Protein AF-A0A260WF58-F1 (afdb_monomer_lite)

Sequence (87 aa):
MRMTKRRCPHCNSAVDATTLVGEGTSAPDADDVNVCLYCAKVSVFTAYGLRLATDIEAAEFEEDPDVQLAVRTVETLILKNGLNDGL

Structure (mmCIF, N/CA/C/O backbone):
data_AF-A0A260WF58-F1
#
_entry.id   AF-A0A260WF58-F1
#
loop_
_atom_site.group_PDB
_atom_site.id
_atom_site.type_symbol
_atom_site.label_atom_id
_atom_site.label_alt_id
_atom_site.label_comp_id
_atom_site.label_asym_id
_atom_site.label_entity_id
_atom_site.label_seq_id
_atom_site.pdbx_PDB_ins_code
_atom_site.Cartn_x
_atom_site.Cartn_y
_atom_site.Cartn_z
_atom_site.occupancy
_atom_site.B_iso_or_equiv
_atom_site.auth_seq_id
_atom_site.auth_comp_id
_atom_site.auth_asym_id
_atom_site.auth_atom_id
_atom_site.pdbx_PDB_model_num
ATOM 1 N N . MET A 1 1 ? -15.872 -10.450 -16.788 1.00 37.69 1 MET A N 1
ATOM 2 C CA . MET A 1 1 ? -14.777 -11.230 -16.169 1.00 37.69 1 MET A CA 1
ATOM 3 C C . MET A 1 1 ? -14.961 -11.129 -14.656 1.00 37.69 1 MET A C 1
ATOM 5 O O . MET A 1 1 ? -14.993 -10.014 -14.156 1.00 37.69 1 MET A O 1
ATOM 9 N N . ARG A 1 2 ? -15.237 -12.228 -13.934 1.00 37.56 2 ARG A N 1
ATOM 10 C CA . ARG A 1 2 ? -15.378 -12.179 -12.463 1.00 37.56 2 ARG A CA 1
ATOM 11 C C . ARG A 1 2 ? -13.992 -11.883 -11.888 1.00 37.56 2 ARG A C 1
ATOM 13 O O . ARG A 1 2 ? -13.142 -12.764 -11.946 1.00 37.56 2 ARG A O 1
ATOM 20 N N . MET A 1 3 ? -13.753 -10.663 -11.403 1.00 46.53 3 MET A N 1
ATOM 21 C CA . MET A 1 3 ? -12.507 -10.340 -10.707 1.00 46.53 3 MET A CA 1
ATOM 22 C C . MET A 1 3 ? -12.379 -11.284 -9.510 1.00 46.53 3 MET A C 1
ATOM 24 O O . MET A 1 3 ? -13.208 -11.274 -8.599 1.00 46.53 3 MET A O 1
ATOM 28 N N . THR A 1 4 ? -11.376 -12.156 -9.547 1.00 52.16 4 THR A N 1
ATOM 29 C CA . THR A 1 4 ? -10.924 -12.912 -8.382 1.00 52.16 4 THR A CA 1
ATOM 30 C C . THR A 1 4 ? -10.655 -11.905 -7.271 1.00 52.16 4 THR A C 1
ATOM 32 O O . THR A 1 4 ? -9.909 -10.954 -7.489 1.00 52.16 4 THR A O 1
ATOM 35 N N . LYS A 1 5 ? -11.323 -12.060 -6.119 1.00 59.84 5 LYS A N 1
ATOM 36 C CA . LYS A 1 5 ? -11.230 -11.120 -4.992 1.00 59.84 5 LYS A CA 1
ATOM 37 C C . LYS A 1 5 ? -9.756 -10.825 -4.701 1.00 59.84 5 LYS A C 1
ATOM 39 O O . LYS A 1 5 ? -9.043 -11.723 -4.252 1.00 59.84 5 LYS A O 1
ATOM 44 N N . ARG A 1 6 ? -9.307 -9.594 -4.965 1.00 79.31 6 ARG A N 1
ATOM 45 C CA . ARG A 1 6 ? -7.960 -9.146 -4.604 1.00 79.31 6 ARG A CA 1
ATOM 46 C C . ARG A 1 6 ? -7.931 -9.107 -3.078 1.00 79.31 6 ARG A C 1
ATOM 48 O O . ARG A 1 6 ? -8.780 -8.467 -2.471 1.00 79.31 6 ARG A O 1
ATOM 55 N N . ARG A 1 7 ? -7.056 -9.878 -2.435 1.00 89.69 7 ARG A N 1
ATOM 56 C CA . ARG A 1 7 ? -6.947 -9.899 -0.968 1.00 89.69 7 ARG A CA 1
ATOM 57 C C . ARG A 1 7 ? -5.711 -9.134 -0.544 1.00 89.69 7 ARG A C 1
ATOM 59 O O . ARG A 1 7 ? -4.679 -9.228 -1.202 1.00 89.69 7 ARG A O 1
ATOM 66 N N . CYS A 1 8 ? -5.821 -8.394 0.554 1.00 92.56 8 CYS A N 1
ATOM 67 C CA . CYS A 1 8 ? -4.671 -7.734 1.147 1.00 92.56 8 CYS A CA 1
ATOM 68 C C . CYS A 1 8 ? -3.662 -8.807 1.593 1.00 92.56 8 CYS A C 1
ATOM 70 O O . CYS A 1 8 ? -4.034 -9.673 2.389 1.00 92.56 8 CYS A O 1
ATOM 72 N N . PRO A 1 9 ? -2.397 -8.752 1.146 1.00 94.25 9 PRO A N 1
ATOM 73 C CA . PRO A 1 9 ? -1.394 -9.749 1.519 1.00 94.25 9 PRO A CA 1
ATOM 74 C C . PRO A 1 9 ? -0.997 -9.676 3.001 1.00 94.25 9 PRO A C 1
ATOM 76 O O . PRO A 1 9 ? -0.387 -10.606 3.514 1.00 94.25 9 PRO A O 1
ATOM 79 N N . HIS A 1 10 ? -1.362 -8.599 3.705 1.00 94.75 10 HIS A N 1
ATOM 80 C CA . HIS A 1 10 ? -1.014 -8.409 5.112 1.00 94.75 10 HIS A CA 1
ATOM 81 C C . HIS A 1 10 ? -2.061 -8.920 6.100 1.00 94.75 10 HIS A C 1
ATOM 83 O O . HIS A 1 10 ? -1.704 -9.506 7.116 1.00 94.75 10 HIS A O 1
ATOM 89 N N . CYS A 1 11 ? -3.346 -8.657 5.845 1.00 93.44 11 CYS A N 1
ATOM 90 C CA . CYS A 1 11 ? -4.436 -9.005 6.768 1.00 93.44 11 CYS A CA 1
ATOM 91 C C . CYS A 1 11 ? -5.470 -9.959 6.159 1.00 93.44 11 CYS A C 1
ATOM 93 O O . CYS A 1 11 ? -6.457 -10.296 6.807 1.00 93.44 11 CYS A O 1
ATOM 95 N N . ASN A 1 12 ? -5.274 -10.372 4.902 1.00 91.69 12 ASN A N 1
ATOM 96 C CA . ASN A 1 12 ? -6.146 -11.272 4.148 1.00 91.69 12 ASN A CA 1
ATOM 97 C C . ASN A 1 12 ? -7.586 -10.762 3.917 1.00 91.69 12 ASN A C 1
ATOM 99 O O . ASN A 1 12 ? -8.418 -11.484 3.356 1.00 91.69 12 ASN A O 1
ATOM 103 N N . SER A 1 13 ? -7.894 -9.519 4.299 1.00 89.12 13 SER A N 1
ATOM 104 C CA . SER A 1 13 ? -9.187 -8.886 4.021 1.00 89.12 13 SER A CA 1
ATOM 105 C C . SER A 1 13 ? -9.404 -8.746 2.516 1.00 89.12 13 SER A C 1
ATOM 107 O O . SER A 1 13 ? -8.452 -8.564 1.751 1.00 89.12 13 SER A O 1
ATOM 109 N N . ALA A 1 14 ? -10.656 -8.875 2.077 1.00 86.31 14 ALA A N 1
ATOM 110 C CA . ALA A 1 14 ? -11.003 -8.650 0.681 1.00 86.31 14 ALA A CA 1
ATOM 111 C C . ALA A 1 14 ? -10.871 -7.156 0.368 1.00 86.31 14 ALA A C 1
ATOM 113 O O . ALA A 1 14 ? -11.442 -6.332 1.067 1.00 86.31 14 ALA A O 1
ATOM 114 N N . VAL A 1 15 ? -10.114 -6.833 -0.674 1.00 82.38 15 VAL A N 1
ATOM 115 C CA . VAL A 1 15 ? -10.050 -5.504 -1.280 1.00 82.38 15 VAL A CA 1
ATOM 116 C C . VAL A 1 15 ? -11.003 -5.558 -2.468 1.00 82.38 15 VAL A C 1
ATOM 118 O O . VAL A 1 15 ? -10.643 -5.948 -3.580 1.00 82.38 15 VAL A O 1
ATOM 121 N N . ASP A 1 16 ? -12.274 -5.338 -2.162 1.00 66.56 16 ASP A N 1
ATOM 122 C CA . ASP A 1 16 ? -13.415 -5.445 -3.071 1.00 66.56 16 ASP A CA 1
ATOM 123 C C . ASP A 1 16 ? -13.659 -4.166 -3.879 1.00 66.56 16 ASP A C 1
ATOM 125 O O . ASP A 1 16 ? -14.213 -4.240 -4.977 1.00 66.56 16 ASP A O 1
ATOM 129 N N . ALA A 1 17 ? -13.171 -3.030 -3.384 1.00 64.81 17 ALA A N 1
ATOM 130 C CA . ALA A 1 17 ? -13.098 -1.776 -4.112 1.00 64.81 17 ALA A CA 1
ATOM 131 C C . ALA A 1 17 ? -11.778 -1.048 -3.826 1.00 64.81 17 ALA A C 1
ATOM 133 O O . ALA A 1 17 ? -11.245 -1.086 -2.716 1.00 64.81 17 ALA A O 1
ATOM 134 N N . THR A 1 18 ? -11.274 -0.356 -4.842 1.00 67.94 18 THR A N 1
ATOM 135 C CA . THR A 1 18 ? -10.146 0.570 -4.737 1.00 67.94 18 THR A CA 1
ATOM 136 C C . THR A 1 18 ? -10.583 1.868 -5.391 1.00 67.94 18 THR A C 1
ATOM 138 O O . THR A 1 18 ? -11.119 1.841 -6.497 1.00 67.94 18 THR A O 1
ATOM 141 N N . THR A 1 19 ? -10.385 2.987 -4.701 1.00 65.69 19 THR A N 1
ATOM 142 C CA . THR A 1 19 ? -10.569 4.322 -5.273 1.00 65.69 19 THR A CA 1
ATOM 143 C C . THR A 1 19 ? -9.209 4.991 -5.376 1.00 65.69 19 THR A C 1
ATOM 145 O O . THR A 1 19 ? -8.401 4.873 -4.455 1.00 65.69 19 THR A O 1
ATOM 148 N N . LEU A 1 20 ? -8.960 5.679 -6.488 1.00 65.19 20 LEU A N 1
ATOM 149 C CA . LEU A 1 20 ? -7.807 6.564 -6.619 1.00 65.19 20 LEU A CA 1
ATOM 150 C C . LEU A 1 20 ? -7.955 7.737 -5.643 1.00 65.19 20 LEU A C 1
ATOM 152 O O . LEU A 1 20 ? -9.070 8.190 -5.361 1.00 65.19 20 LEU A O 1
ATOM 156 N N . VAL A 1 21 ? -6.828 8.232 -5.136 1.00 61.62 21 VAL A N 1
ATOM 157 C CA . VAL A 1 21 ? -6.769 9.512 -4.426 1.00 61.62 21 VAL A CA 1
ATOM 158 C C . VAL A 1 21 ? -6.673 10.607 -5.495 1.00 61.62 21 VAL A C 1
ATOM 160 O O . VAL A 1 21 ? -5.636 10.746 -6.131 1.00 61.62 21 VAL A O 1
ATOM 163 N N . GLY A 1 22 ? -7.766 11.339 -5.749 1.00 62.16 22 GLY A N 1
ATOM 164 C CA . GLY A 1 22 ? -7.846 12.379 -6.792 1.00 62.16 22 GLY A CA 1
ATOM 165 C C . GLY A 1 22 ? -9.011 12.186 -7.776 1.00 62.16 22 GLY A C 1
ATOM 166 O O . GLY A 1 22 ? -10.010 11.548 -7.445 1.00 62.16 22 GLY A O 1
ATOM 167 N N . GLU A 1 23 ? -8.902 12.749 -8.987 1.00 48.78 23 GLU A N 1
ATOM 168 C CA . GLU A 1 23 ? -9.885 12.578 -10.072 1.00 48.78 23 GLU A CA 1
ATOM 169 C C . GLU A 1 23 ? -9.493 11.410 -10.991 1.00 48.78 23 GLU A C 1
ATOM 171 O O . GLU A 1 23 ? -8.576 11.520 -11.801 1.00 48.78 23 GLU A O 1
ATOM 176 N N . GLY A 1 24 ? -10.210 10.288 -10.909 1.00 54.75 24 GLY A N 1
ATOM 177 C CA . GLY A 1 24 ? -10.028 9.179 -11.845 1.00 54.75 24 GLY A CA 1
ATOM 178 C C . GLY A 1 24 ? -11.104 8.107 -11.709 1.00 54.75 24 GLY A C 1
ATOM 179 O O . GLY A 1 24 ? -11.383 7.630 -10.614 1.00 54.75 24 GLY A O 1
ATOM 180 N N . THR A 1 25 ? -11.715 7.724 -12.833 1.00 56.19 25 THR A N 1
ATOM 181 C CA . THR A 1 25 ? -12.651 6.582 -12.943 1.00 56.19 25 THR A CA 1
ATOM 182 C C . THR A 1 25 ? -11.964 5.313 -13.465 1.00 56.19 25 THR A C 1
ATOM 184 O O . THR A 1 25 ? -12.628 4.318 -13.758 1.00 56.19 25 THR A O 1
ATOM 187 N N . SER A 1 26 ? -10.637 5.341 -13.608 1.00 64.81 26 SER A N 1
ATOM 188 C CA . SER A 1 26 ? -9.83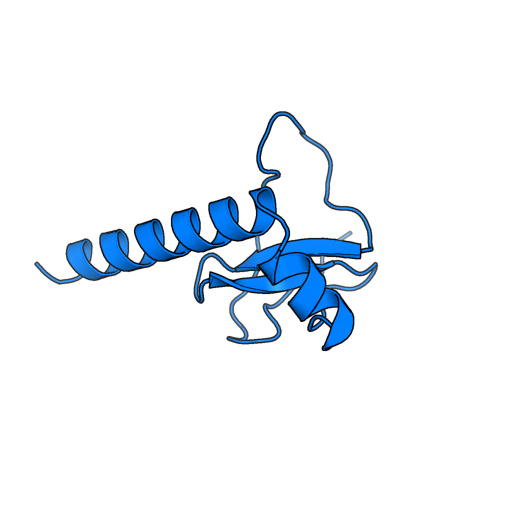2 4.230 -14.107 1.00 64.81 26 SER A CA 1
ATOM 189 C C . SER A 1 26 ? -9.591 3.177 -13.027 1.00 64.81 26 SER A C 1
ATOM 191 O O . SER A 1 26 ? -9.430 3.477 -11.845 1.00 64.81 26 SER A O 1
ATOM 193 N N . ALA A 1 27 ? -9.574 1.913 -13.453 1.00 71.94 27 ALA A N 1
ATOM 194 C CA . ALA A 1 27 ? -9.053 0.832 -12.630 1.00 71.94 27 ALA A CA 1
ATOM 195 C C . ALA A 1 27 ? -7.549 1.057 -12.380 1.00 71.94 27 ALA A C 1
ATOM 197 O O . ALA A 1 27 ? -6.895 1.617 -13.258 1.00 71.94 27 ALA A O 1
ATOM 198 N N . PRO A 1 28 ? -7.009 0.611 -11.232 1.00 78.88 28 PRO A N 1
ATOM 199 C CA . PRO A 1 28 ? -5.580 0.704 -10.971 1.00 78.88 28 PRO A CA 1
ATOM 200 C C . PRO A 1 28 ? -4.794 -0.185 -11.938 1.00 78.88 28 PRO A C 1
ATOM 202 O O . PRO A 1 28 ? -5.213 -1.320 -12.231 1.00 78.88 28 PRO A O 1
ATOM 205 N N . ASP A 1 29 ? -3.662 0.335 -12.388 1.00 84.31 29 ASP A N 1
ATOM 206 C CA . ASP A 1 29 ? -2.700 -0.341 -13.244 1.00 84.31 29 ASP A CA 1
ATOM 207 C C . ASP A 1 29 ? -1.801 -1.287 -12.431 1.00 84.31 29 ASP A C 1
ATOM 209 O O . ASP A 1 29 ? -1.834 -1.345 -11.198 1.00 84.31 29 ASP A O 1
ATOM 213 N N . ALA A 1 30 ? -1.025 -2.118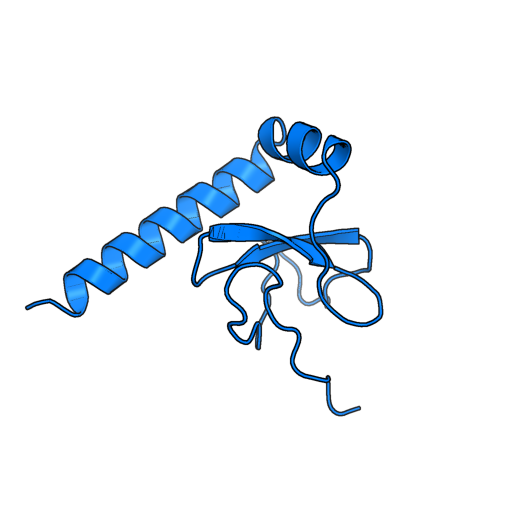 -13.131 1.00 85.50 30 ALA A N 1
ATOM 214 C CA . ALA A 1 30 ? 0.034 -2.870 -12.470 1.00 85.50 30 ALA A CA 1
ATOM 215 C C . ALA A 1 30 ? 1.085 -1.894 -11.921 1.00 85.50 30 ALA A C 1
ATOM 217 O O . ALA A 1 30 ? 1.376 -0.886 -12.553 1.00 85.50 30 ALA A O 1
ATOM 218 N N . ASP A 1 31 ? 1.638 -2.229 -10.760 1.00 88.38 31 ASP A N 1
ATOM 219 C CA . ASP A 1 31 ? 2.605 -1.436 -9.999 1.00 88.38 31 ASP A CA 1
ATOM 220 C C . ASP A 1 31 ? 2.053 -0.174 -9.306 1.00 88.38 31 ASP A C 1
ATOM 222 O O . ASP A 1 31 ? 2.776 0.465 -8.545 1.00 88.38 31 ASP A O 1
ATOM 226 N N . ASP A 1 32 ? 0.748 0.102 -9.418 1.00 88.94 32 ASP A N 1
ATOM 227 C CA . ASP A 1 32 ? 0.082 1.106 -8.581 1.00 88.94 32 ASP A CA 1
ATOM 228 C C . ASP A 1 32 ? 0.109 0.729 -7.090 1.00 88.94 32 ASP A C 1
ATOM 230 O O . ASP A 1 32 ? 0.023 -0.443 -6.698 1.00 88.94 32 ASP A O 1
ATOM 234 N N . VAL A 1 33 ? 0.137 1.747 -6.230 1.00 91.50 33 VAL A N 1
ATOM 235 C CA . VAL A 1 33 ? 0.159 1.587 -4.773 1.00 91.50 33 VAL A CA 1
ATOM 236 C C . VAL A 1 33 ? -1.259 1.455 -4.207 1.00 91.50 33 VAL A C 1
ATOM 238 O O . VAL A 1 33 ? -2.168 2.220 -4.524 1.00 91.50 33 VAL A O 1
ATOM 241 N N . ASN A 1 34 ? -1.454 0.490 -3.309 1.00 91.88 34 ASN A N 1
ATOM 242 C CA . ASN A 1 34 ? -2.697 0.257 -2.579 1.00 91.88 34 ASN A CA 1
ATOM 243 C C . ASN A 1 34 ? -2.483 0.362 -1.067 1.00 91.88 34 ASN A C 1
ATOM 245 O O . ASN A 1 34 ? -1.715 -0.413 -0.490 1.00 91.88 34 ASN A O 1
ATOM 249 N N . VAL A 1 35 ? -3.265 1.220 -0.410 1.00 92.56 35 VAL A N 1
ATOM 250 C CA . VAL A 1 35 ? -3.352 1.307 1.055 1.00 92.56 35 VAL A CA 1
ATOM 251 C C . VAL A 1 35 ? -4.603 0.572 1.534 1.00 92.56 35 VAL A C 1
ATOM 253 O O . VAL A 1 35 ? -5.728 0.907 1.167 1.00 92.56 35 VAL A O 1
ATOM 256 N N . CYS A 1 36 ? -4.431 -0.461 2.360 1.00 91.62 36 CYS A N 1
ATOM 257 C CA . CYS A 1 36 ? -5.556 -1.285 2.795 1.00 91.62 36 CYS A CA 1
ATOM 258 C C . CYS A 1 36 ? -6.427 -0.580 3.848 1.00 91.62 36 CYS A C 1
ATOM 260 O O . CYS A 1 36 ? -5.974 -0.379 4.971 1.00 91.62 36 CYS A O 1
ATOM 262 N N . LEU A 1 3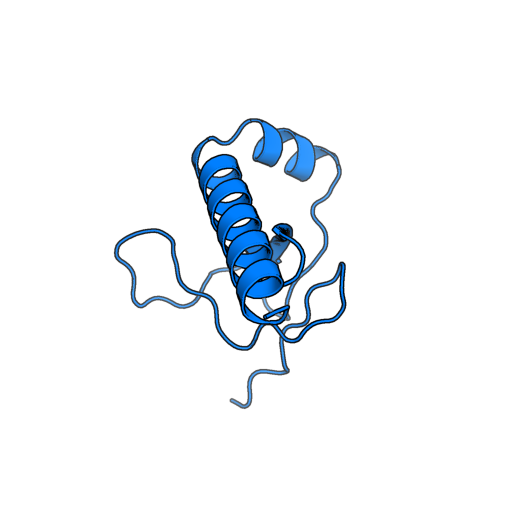7 ? -7.714 -0.355 3.551 1.00 88.94 37 LEU A N 1
ATOM 263 C CA . LEU A 1 37 ? -8.687 0.260 4.475 1.00 88.94 37 LEU A CA 1
ATOM 264 C C . LEU A 1 37 ? -8.868 -0.460 5.825 1.00 88.94 37 LEU A C 1
ATOM 266 O O . LEU A 1 37 ? -9.399 0.129 6.759 1.00 88.94 37 LEU A O 1
ATOM 270 N N . TYR A 1 38 ? -8.444 -1.721 5.937 1.00 89.69 38 TYR A N 1
ATOM 271 C CA . TYR A 1 38 ? -8.629 -2.534 7.144 1.00 89.69 38 TYR A CA 1
ATOM 272 C C . TYR A 1 38 ? -7.400 -2.598 8.050 1.00 89.69 38 TYR A C 1
ATOM 274 O O . TYR A 1 38 ? -7.539 -2.858 9.240 1.00 89.69 38 TYR A O 1
ATOM 282 N N . CYS A 1 39 ? -6.192 -2.435 7.502 1.00 92.81 39 CYS A N 1
ATOM 283 C CA . CYS A 1 39 ? -4.956 -2.542 8.287 1.00 92.81 39 CYS A CA 1
ATOM 284 C C . CYS A 1 39 ? -3.948 -1.421 8.029 1.00 92.81 39 CYS A C 1
ATOM 286 O O . CYS A 1 39 ? -2.840 -1.496 8.548 1.00 92.81 39 CYS A O 1
ATOM 288 N N . ALA A 1 40 ? -4.304 -0.435 7.201 1.00 92.88 40 ALA A N 1
ATOM 289 C CA . ALA A 1 40 ? -3.476 0.688 6.759 1.00 92.88 40 ALA A CA 1
ATOM 290 C C . ALA A 1 40 ? -2.153 0.323 6.058 1.00 92.88 40 ALA A C 1
ATOM 292 O O . ALA A 1 40 ? -1.434 1.206 5.605 1.00 92.88 40 ALA A O 1
ATOM 293 N N . LYS A 1 41 ? -1.829 -0.966 5.906 1.00 94.69 41 LYS A N 1
ATOM 294 C CA . LYS A 1 41 ? -0.581 -1.391 5.271 1.0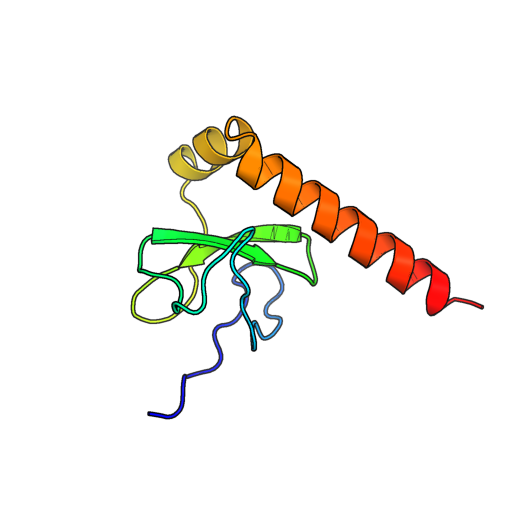0 94.69 41 LYS A CA 1
ATOM 295 C C . LYS A 1 41 ? -0.617 -1.227 3.756 1.00 94.69 41 LYS A C 1
ATOM 297 O O . LYS A 1 41 ? -1.650 -1.437 3.110 1.00 94.69 41 LYS A O 1
ATOM 302 N N . VAL A 1 42 ? 0.558 -0.915 3.220 1.00 94.94 42 VAL A N 1
ATOM 303 C CA . VAL A 1 42 ? 0.808 -0.680 1.800 1.00 94.94 42 VAL A CA 1
ATOM 304 C C . VAL A 1 42 ? 1.059 -2.000 1.066 1.00 94.94 42 VAL A C 1
ATOM 306 O O . VAL A 1 42 ? 1.673 -2.934 1.587 1.00 94.94 42 VAL A O 1
ATOM 309 N N . SER A 1 43 ? 0.541 -2.096 -0.150 1.00 94.88 43 SER A N 1
ATOM 310 C CA . SER A 1 43 ? 0.694 -3.224 -1.073 1.00 94.88 43 SER A CA 1
ATOM 311 C C . SER A 1 43 ? 0.731 -2.695 -2.501 1.00 94.88 43 SER A C 1
ATOM 313 O O . SER A 1 43 ? 0.320 -1.564 -2.734 1.00 94.88 43 SER A O 1
ATOM 315 N N . VAL A 1 44 ? 1.188 -3.508 -3.448 1.00 93.75 44 VAL A N 1
ATOM 316 C CA . VAL A 1 44 ? 1.351 -3.090 -4.846 1.00 93.75 44 VAL A CA 1
ATOM 317 C C . VAL A 1 44 ? 0.416 -3.893 -5.746 1.00 93.75 44 VAL A C 1
ATOM 319 O O . VAL A 1 44 ? 0.267 -5.111 -5.566 1.00 93.75 44 VAL A O 1
ATOM 322 N N . PHE A 1 45 ? -0.238 -3.226 -6.695 1.00 90.81 45 PHE A N 1
ATOM 323 C CA . PHE A 1 45 ? -1.076 -3.867 -7.698 1.00 90.81 45 PHE A CA 1
ATOM 324 C C . PHE A 1 45 ? -0.248 -4.679 -8.688 1.00 90.81 45 PHE A C 1
ATOM 326 O O . PHE A 1 45 ? 0.874 -4.361 -9.053 1.00 90.81 45 PHE A O 1
ATOM 333 N N . THR A 1 46 ? -0.836 -5.773 -9.146 1.00 88.56 46 THR A N 1
ATOM 334 C CA . THR A 1 46 ? -0.305 -6.620 -10.213 1.00 88.56 46 THR A CA 1
ATOM 335 C C . THR A 1 46 ? -1.450 -6.970 -11.153 1.00 88.56 46 THR A C 1
ATOM 337 O O . THR A 1 46 ? -2.625 -6.837 -10.794 1.00 88.56 46 THR A O 1
ATOM 340 N N . ALA A 1 47 ? -1.133 -7.542 -12.316 1.00 83.00 47 ALA A N 1
ATOM 341 C CA . ALA A 1 47 ? -2.145 -8.056 -13.241 1.00 83.00 47 ALA A CA 1
ATOM 342 C C . ALA A 1 47 ? -3.120 -9.066 -12.591 1.00 83.00 47 ALA A C 1
ATOM 344 O O . ALA A 1 47 ? -4.254 -9.218 -13.047 1.00 83.00 47 ALA A O 1
ATOM 345 N N . TYR A 1 48 ? -2.704 -9.742 -11.512 1.00 80.94 48 TYR A N 1
ATOM 346 C CA . TYR A 1 48 ? -3.447 -10.848 -10.899 1.00 80.94 48 TYR A CA 1
ATOM 347 C C . TYR A 1 48 ? -3.986 -10.554 -9.492 1.00 80.94 48 TYR A C 1
ATOM 349 O O . TYR A 1 48 ? -4.766 -11.344 -8.959 1.00 80.94 48 TYR A O 1
ATOM 357 N N . GLY A 1 49 ? -3.610 -9.434 -8.871 1.00 87.56 49 GLY A N 1
ATOM 358 C CA . GLY A 1 49 ? -3.985 -9.139 -7.489 1.00 87.56 49 GLY A CA 1
ATOM 359 C C . GLY A 1 49 ? -3.063 -8.135 -6.815 1.00 87.56 49 GLY A C 1
ATOM 360 O O . GLY A 1 49 ? -2.588 -7.206 -7.458 1.00 87.56 49 GLY A O 1
ATOM 361 N N . LEU A 1 50 ? -2.825 -8.333 -5.521 1.00 91.50 50 LEU A N 1
ATOM 362 C CA . LEU A 1 50 ? -1.940 -7.502 -4.708 1.00 91.50 50 LEU A CA 1
ATOM 363 C C . LEU A 1 50 ? -0.736 -8.318 -4.243 1.00 91.50 50 LEU A C 1
ATOM 365 O O . LEU A 1 50 ? -0.888 -9.481 -3.860 1.00 91.50 50 LEU A O 1
ATOM 369 N N . ARG A 1 51 ? 0.436 -7.688 -4.226 1.00 94.31 51 ARG A N 1
ATOM 370 C CA . ARG A 1 51 ? 1.661 -8.237 -3.636 1.00 94.31 51 ARG A CA 1
ATOM 371 C C . ARG A 1 51 ? 2.169 -7.350 -2.505 1.00 94.31 51 ARG A C 1
ATOM 373 O O . ARG A 1 51 ? 1.763 -6.195 -2.372 1.00 94.31 51 ARG A O 1
ATOM 380 N N . LEU A 1 52 ? 3.055 -7.909 -1.687 1.00 95.69 52 LEU A N 1
ATOM 381 C CA . LEU A 1 52 ? 3.864 -7.110 -0.774 1.00 95.69 52 LEU A CA 1
ATOM 382 C C . LEU A 1 52 ? 4.811 -6.220 -1.589 1.00 95.69 52 LEU A C 1
ATOM 384 O O . LEU A 1 52 ? 5.291 -6.630 -2.652 1.00 95.69 52 LEU A O 1
ATOM 388 N N . ALA A 1 53 ? 5.054 -5.015 -1.080 1.00 94.50 53 ALA A N 1
ATOM 389 C CA . ALA A 1 53 ? 6.178 -4.211 -1.527 1.00 94.50 53 ALA A CA 1
ATOM 390 C C . ALA A 1 53 ? 7.484 -4.952 -1.196 1.00 94.50 53 ALA A C 1
ATOM 392 O O . ALA A 1 53 ? 7.562 -5.673 -0.197 1.00 94.50 53 ALA A O 1
ATOM 393 N N . THR A 1 54 ? 8.486 -4.801 -2.049 1.00 96.38 54 THR A N 1
ATOM 394 C CA . THR A 1 54 ? 9.875 -5.138 -1.725 1.00 96.38 54 THR A CA 1
ATOM 395 C C . THR A 1 54 ? 10.425 -4.145 -0.701 1.00 96.38 54 THR A C 1
ATOM 397 O O . THR A 1 54 ? 9.857 -3.073 -0.513 1.00 96.38 54 THR A O 1
ATOM 400 N N . ASP A 1 55 ? 11.548 -4.471 -0.060 1.00 95.62 55 ASP A N 1
ATOM 401 C CA . ASP A 1 55 ? 12.163 -3.577 0.932 1.00 95.62 55 ASP A CA 1
ATOM 402 C C . ASP A 1 55 ? 12.563 -2.217 0.329 1.00 95.62 55 ASP A C 1
ATOM 404 O O . ASP A 1 55 ? 12.481 -1.196 1.003 1.00 95.62 55 ASP A O 1
ATOM 408 N N . ILE A 1 56 ? 12.958 -2.198 -0.951 1.00 96.56 56 ILE A N 1
ATOM 409 C CA . ILE A 1 56 ? 13.318 -0.968 -1.672 1.00 96.56 56 ILE A CA 1
ATOM 410 C C . ILE A 1 56 ? 12.070 -0.115 -1.918 1.00 96.56 56 ILE A C 1
ATOM 412 O O . ILE A 1 56 ? 12.046 1.048 -1.536 1.00 96.56 56 ILE A O 1
ATOM 416 N N . GLU A 1 57 ? 11.014 -0.706 -2.482 1.00 96.12 57 GLU A N 1
ATOM 417 C CA . GLU A 1 57 ? 9.740 -0.007 -2.712 1.00 96.12 57 GLU A CA 1
AT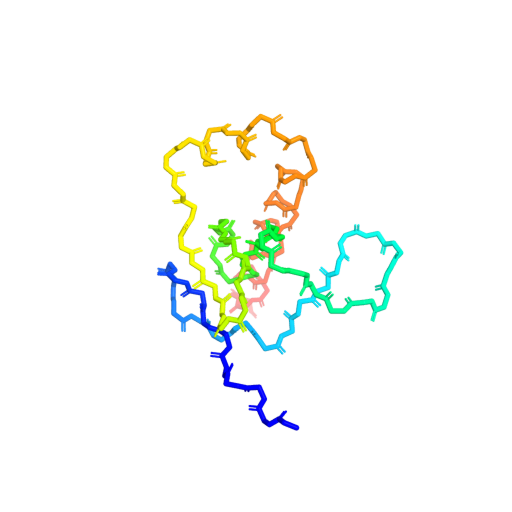OM 418 C C . GLU A 1 57 ? 9.137 0.504 -1.397 1.00 96.12 57 GLU A C 1
ATOM 420 O O . GLU A 1 57 ? 8.603 1.604 -1.341 1.00 96.12 57 GLU A O 1
ATOM 425 N N . ALA A 1 58 ? 9.233 -0.276 -0.315 1.00 93.44 58 ALA A N 1
ATOM 426 C CA . ALA A 1 58 ? 8.746 0.143 0.994 1.00 93.44 58 ALA A CA 1
ATOM 427 C C . ALA A 1 58 ? 9.460 1.410 1.488 1.00 93.44 58 ALA A C 1
ATOM 429 O O . ALA A 1 58 ? 8.788 2.318 1.968 1.00 93.44 58 ALA A O 1
ATOM 430 N N . ALA A 1 59 ? 10.784 1.494 1.320 1.00 95.44 59 ALA A N 1
ATOM 431 C CA . ALA A 1 59 ? 11.544 2.696 1.654 1.00 95.44 59 ALA A CA 1
ATOM 432 C C . ALA A 1 59 ? 11.131 3.897 0.784 1.00 95.44 59 ALA A C 1
ATOM 434 O O . ALA A 1 59 ? 10.933 4.991 1.303 1.00 95.44 59 ALA A O 1
ATOM 435 N N . GLU A 1 60 ? 10.917 3.693 -0.519 1.00 96.00 60 GLU A N 1
ATOM 436 C CA . GLU A 1 60 ? 10.432 4.748 -1.422 1.00 96.00 60 GLU A CA 1
ATOM 437 C C . GLU A 1 60 ? 9.037 5.255 -1.010 1.00 96.00 60 GLU A C 1
ATOM 439 O O . GLU A 1 60 ? 8.792 6.459 -0.958 1.00 96.00 60 GLU A O 1
ATOM 444 N N . PHE A 1 61 ? 8.128 4.353 -0.635 1.00 94.31 61 PHE A N 1
ATOM 445 C CA . PHE A 1 61 ? 6.778 4.694 -0.172 1.00 94.31 61 PHE A CA 1
ATOM 446 C C . PHE A 1 61 ? 6.751 5.385 1.199 1.00 94.31 61 PHE A C 1
ATOM 448 O O . PHE A 1 61 ? 5.795 6.099 1.520 1.00 94.31 61 PHE A O 1
ATOM 455 N N . GLU A 1 62 ? 7.766 5.165 2.033 1.0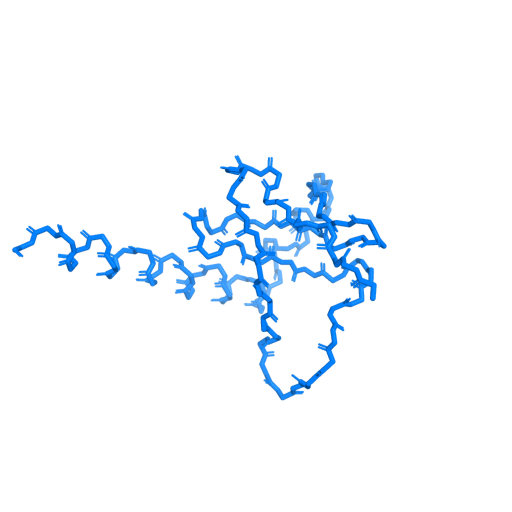0 93.75 62 GLU A N 1
ATOM 456 C CA . GLU A 1 62 ? 7.944 5.899 3.289 1.00 93.75 62 GLU A CA 1
ATOM 457 C C . GLU A 1 62 ? 8.311 7.368 3.048 1.00 93.75 62 GLU A C 1
ATOM 459 O O . GLU A 1 62 ? 7.912 8.239 3.827 1.00 93.75 62 GLU A O 1
ATOM 464 N N . GLU A 1 63 ? 9.011 7.647 1.949 1.00 95.06 63 GLU A N 1
ATOM 465 C CA . GLU A 1 63 ? 9.420 8.992 1.541 1.00 95.06 63 GLU A CA 1
ATOM 466 C C . GLU A 1 63 ? 8.373 9.702 0.661 1.00 95.06 63 GLU A C 1
ATOM 468 O O . GLU A 1 63 ? 8.367 10.934 0.592 1.00 95.06 63 GLU A O 1
ATOM 473 N N . ASP A 1 64 ? 7.461 8.955 0.029 1.00 95.25 64 ASP A N 1
ATOM 474 C CA . ASP A 1 64 ? 6.399 9.504 -0.819 1.00 95.25 64 ASP A CA 1
ATOM 475 C C . ASP A 1 64 ? 5.284 10.186 0.014 1.00 95.25 64 ASP A C 1
ATOM 477 O O . ASP A 1 64 ? 4.546 9.520 0.756 1.00 95.25 64 ASP A O 1
ATOM 481 N N . PRO A 1 65 ? 5.097 11.517 -0.111 1.00 93.44 65 PRO A N 1
ATOM 482 C CA . PRO A 1 65 ? 4.130 12.256 0.695 1.00 93.44 65 PRO A CA 1
ATOM 483 C C . PRO A 1 65 ? 2.672 11.856 0.428 1.00 93.44 65 PRO A C 1
ATOM 485 O O . PRO A 1 65 ? 1.855 11.924 1.354 1.00 93.44 65 PRO A O 1
ATOM 488 N N . ASP A 1 66 ? 2.333 11.425 -0.786 1.00 91.12 66 ASP A N 1
ATOM 489 C CA . ASP A 1 66 ? 0.967 11.048 -1.149 1.00 91.12 66 ASP A CA 1
ATOM 490 C C . ASP A 1 66 ? 0.617 9.675 -0.568 1.00 91.12 66 ASP A C 1
ATOM 492 O O . ASP A 1 66 ? -0.476 9.487 -0.014 1.00 91.12 66 ASP A O 1
ATOM 496 N N . VAL A 1 67 ? 1.570 8.736 -0.585 1.00 92.19 67 VAL A N 1
ATOM 497 C CA . VAL A 1 67 ? 1.402 7.435 0.081 1.00 92.19 67 VAL A CA 1
ATOM 498 C C . VAL A 1 67 ? 1.263 7.622 1.591 1.00 92.19 67 VAL A C 1
ATOM 500 O O . VAL A 1 67 ? 0.342 7.065 2.199 1.00 92.19 67 VAL A O 1
ATOM 503 N N . GLN A 1 68 ? 2.101 8.464 2.201 1.00 94.81 68 GLN A N 1
ATOM 504 C CA . GLN A 1 68 ? 2.010 8.769 3.632 1.00 94.81 68 GLN A CA 1
ATOM 505 C C . GLN A 1 68 ? 0.679 9.433 4.007 1.00 94.81 68 GLN A C 1
ATOM 507 O O . GLN A 1 68 ? 0.078 9.098 5.037 1.00 94.81 68 GLN A O 1
ATOM 512 N N . LEU A 1 69 ? 0.179 10.352 3.177 1.00 92.88 69 LEU A N 1
ATOM 513 C CA . LEU A 1 69 ? -1.130 10.970 3.378 1.00 92.88 69 LEU A CA 1
ATOM 514 C C . LEU A 1 69 ? -2.257 9.932 3.303 1.00 92.88 69 LEU A C 1
ATOM 516 O O . LEU A 1 69 ? -3.154 9.936 4.155 1.00 92.88 69 LEU A O 1
ATOM 520 N N . ALA A 1 70 ? -2.209 9.028 2.323 1.00 90.50 70 ALA A N 1
ATOM 521 C CA . ALA A 1 70 ? -3.185 7.955 2.185 1.00 90.50 70 ALA A CA 1
ATOM 522 C C . ALA A 1 70 ? -3.171 7.019 3.407 1.00 90.50 70 ALA A C 1
ATOM 524 O O . ALA A 1 70 ? -4.230 6.767 3.986 1.00 90.50 70 ALA A O 1
ATOM 525 N N . VAL A 1 71 ? -1.991 6.581 3.866 1.00 93.44 71 VAL A N 1
ATOM 526 C CA . VAL A 1 71 ? -1.836 5.754 5.080 1.00 93.44 71 VAL A CA 1
ATOM 527 C C . VAL A 1 71 ? -2.471 6.435 6.292 1.00 93.44 71 VAL A C 1
ATOM 529 O O . VAL A 1 71 ? -3.378 5.868 6.901 1.00 93.44 71 VAL A O 1
ATOM 532 N N . ARG A 1 72 ? -2.097 7.686 6.587 1.00 93.12 72 ARG A N 1
ATOM 533 C CA . ARG A 1 72 ? -2.634 8.438 7.740 1.00 93.12 72 ARG A CA 1
ATOM 534 C C . ARG A 1 72 ? -4.142 8.652 7.663 1.00 93.12 72 ARG A C 1
ATOM 536 O O . ARG A 1 72 ? -4.841 8.615 8.682 1.00 93.12 72 ARG A O 1
ATOM 543 N N . THR A 1 73 ? -4.657 8.889 6.457 1.00 90.56 73 THR A N 1
ATOM 544 C CA . THR A 1 73 ? -6.098 9.026 6.219 1.00 90.56 73 THR A CA 1
ATOM 545 C C . THR A 1 73 ? -6.813 7.735 6.599 1.00 90.56 73 THR A C 1
ATOM 547 O O . THR A 1 73 ? -7.798 7.766 7.339 1.00 90.56 73 THR A O 1
ATOM 550 N N . VAL A 1 74 ? -6.284 6.592 6.162 1.00 91.00 74 VAL A N 1
ATOM 551 C CA . VAL A 1 74 ? -6.850 5.279 6.475 1.00 91.00 74 VAL A CA 1
ATOM 552 C C . VAL A 1 74 ? -6.734 4.940 7.959 1.00 91.00 74 VAL A C 1
ATOM 554 O O . VAL A 1 74 ? -7.722 4.511 8.550 1.00 91.00 74 VAL A O 1
ATOM 557 N N . GLU A 1 75 ? -5.587 5.183 8.592 1.00 92.44 75 GLU A N 1
ATOM 558 C CA . GLU A 1 75 ? -5.415 4.989 10.040 1.00 92.44 75 GLU A CA 1
ATOM 559 C C . GLU A 1 75 ? -6.454 5.783 10.837 1.00 92.44 75 GLU A C 1
ATOM 561 O O . GLU A 1 75 ? -7.097 5.256 11.747 1.00 92.44 75 GLU A O 1
ATOM 566 N N . THR A 1 76 ? -6.688 7.036 10.442 1.00 90.69 76 THR A N 1
ATOM 567 C CA . THR A 1 76 ? -7.702 7.893 11.063 1.00 90.69 76 THR A CA 1
ATOM 568 C C . THR A 1 76 ? -9.111 7.322 10.889 1.00 90.69 76 THR A C 1
ATOM 570 O O . THR A 1 76 ? -9.912 7.375 11.825 1.00 90.69 76 THR A O 1
ATOM 573 N N . LEU A 1 77 ? -9.438 6.774 9.714 1.00 87.88 77 LEU A N 1
ATOM 574 C CA . LEU A 1 77 ? -10.732 6.132 9.463 1.00 87.88 77 LEU A CA 1
ATOM 575 C C . LEU A 1 77 ? -10.915 4.872 10.318 1.00 87.88 77 LEU A C 1
ATOM 577 O O . LEU A 1 77 ? -11.972 4.706 10.925 1.00 87.88 77 LEU A O 1
ATOM 581 N N . ILE A 1 78 ? -9.887 4.024 10.414 1.00 87.31 78 ILE A N 1
ATOM 582 C CA . ILE A 1 78 ? -9.913 2.809 11.241 1.00 87.31 78 ILE A CA 1
ATOM 583 C C . ILE A 1 78 ? -10.156 3.173 12.710 1.00 87.31 78 ILE A C 1
ATOM 585 O O . ILE A 1 78 ? -11.044 2.601 13.341 1.00 87.31 78 ILE A O 1
ATOM 589 N N . LEU A 1 79 ? -9.420 4.156 13.241 1.00 84.38 79 LEU A N 1
ATOM 590 C CA . LEU A 1 79 ? -9.580 4.615 14.624 1.00 84.38 79 LEU A CA 1
ATOM 591 C C . LEU A 1 79 ? -10.982 5.179 14.885 1.00 84.38 79 LEU A C 1
ATOM 593 O O . LEU A 1 79 ? -11.596 4.851 15.897 1.00 84.38 79 LEU A O 1
ATOM 597 N N . LYS A 1 80 ? -11.514 5.996 13.968 1.00 82.94 80 LYS A N 1
ATOM 598 C CA . LYS A 1 80 ? -12.872 6.549 14.088 1.00 82.94 80 LYS A CA 1
ATOM 599 C C . LYS A 1 80 ? -13.944 5.461 14.077 1.00 82.94 80 LYS A C 1
ATOM 601 O O . LYS A 1 80 ? -14.874 5.533 14.872 1.00 82.94 80 LYS A O 1
ATOM 606 N N . ASN A 1 81 ? -13.809 4.456 13.217 1.00 74.00 81 ASN A N 1
ATOM 607 C CA . ASN A 1 81 ? -14.764 3.351 13.157 1.00 74.00 81 ASN A CA 1
ATOM 608 C C . ASN A 1 81 ? -14.689 2.476 14.415 1.00 74.00 81 ASN A C 1
ATOM 610 O O . ASN A 1 81 ? -15.722 2.184 15.006 1.00 74.00 81 ASN A O 1
ATOM 614 N N . GLY A 1 82 ? -13.482 2.165 14.901 1.00 69.50 82 GLY A N 1
ATOM 615 C CA . GLY A 1 82 ? -13.305 1.419 16.152 1.00 69.50 82 GLY A CA 1
ATOM 616 C C . GLY A 1 82 ? -13.844 2.142 17.394 1.00 69.50 82 GLY A C 1
ATOM 617 O O . GLY A 1 82 ? -14.256 1.487 18.346 1.00 69.50 82 GLY A O 1
ATOM 618 N N . LEU A 1 83 ? -13.881 3.479 17.386 1.00 60.56 83 LEU A N 1
ATOM 619 C CA . LEU A 1 83 ? -14.521 4.276 18.440 1.00 60.56 83 LEU A CA 1
ATOM 620 C C . LEU A 1 83 ? -16.056 4.270 18.344 1.00 60.56 83 LEU A C 1
ATOM 622 O O . LEU A 1 83 ? -16.723 4.332 19.373 1.00 60.56 83 LEU A O 1
ATOM 626 N N . ASN A 1 84 ? -16.614 4.190 17.134 1.00 55.81 84 ASN A N 1
ATOM 627 C CA . ASN A 1 84 ? -18.063 4.172 16.915 1.00 55.81 84 ASN A CA 1
ATOM 628 C C . ASN A 1 84 ? -18.694 2.797 17.191 1.00 55.81 84 ASN A C 1
ATOM 630 O O . ASN A 1 84 ? -19.859 2.741 17.567 1.00 55.81 84 ASN A O 1
ATOM 634 N N . ASP A 1 85 ? -17.934 1.708 17.055 1.00 54.75 85 ASP A N 1
ATOM 635 C CA . ASP A 1 85 ? -18.391 0.342 17.364 1.00 54.75 85 ASP A CA 1
ATOM 636 C C . ASP A 1 85 ? -18.321 0.004 18.875 1.00 54.75 85 ASP A C 1
ATOM 638 O O . ASP A 1 85 ? -18.612 -1.122 19.283 1.00 54.75 85 ASP A O 1
ATOM 642 N N . GLY A 1 86 ? -17.908 0.968 19.711 1.00 50.94 86 GLY A N 1
ATOM 643 C CA . GLY A 1 86 ? -17.640 0.801 21.145 1.00 50.94 86 GLY A CA 1
ATOM 644 C C . GLY A 1 86 ? -18.538 1.595 22.105 1.00 50.94 86 GLY A C 1
ATOM 645 O O . GLY A 1 86 ? -18.169 1.711 23.276 1.00 50.94 86 GLY A O 1
ATOM 646 N N . LEU A 1 87 ? -19.674 2.140 21.649 1.00 41.03 87 LEU A N 1
ATOM 647 C CA . LEU A 1 87 ? -20.663 2.860 22.476 1.00 41.03 87 LEU A CA 1
ATOM 648 C C . LEU A 1 87 ? -22.078 2.291 22.321 1.00 41.03 87 LEU A C 1
ATOM 650 O O . LEU A 1 87 ? -22.566 2.222 21.173 1.00 41.03 87 LEU A O 1
#

Foldseek 3Di:
DPQDFAADPPPRHTCNDDDDPDDDPDDDDFQDWDQDLAPRDIWTDHPRHTHRDDPVVVVVLVVDPVSVVSSVVSVVVNVVVVVVVPD

Radius of gyration: 13.48 Å; chains: 1; bounding box: 34×26×39 Å

pLDDT: mean 81.88, std 16.12, range [37.56, 96.56]

Secondary structure (DSSP, 8-state):
-----EE-TTT--EE-----SSS--SPPPTT-EEE-TTT--EEEEETTEEEPPPHHHHHHHHH-HHHHHHHHHHHHHHHHHHHHTT-